Protein AF-A0A519JRU3-F1 (afdb_monomer)

Nearest PDB structures (foldseek):
  8z6g-assembly1_B  TM=6.602E-01  e=1.995E-04  Pseudomonas aeruginosa
  6kop-assembly1_F  TM=7.128E-01  e=2.847E-04  Mycobacterium tuberculosis H37Rv
  6in7-assembly1_B  TM=6.215E-01  e=3.021E-04  Pseudomonas aeruginosa PAO1
  5wur-assembly1_A  TM=7.302E-01  e=1.498E-03  Bacillus subtilis subsp. subtilis str. 168
  6kon-assembly1_F  TM=6.251E-01  e=4.855E-04  Mycobacterium tuberculosis H37Rv

Structure (mmCIF, N/CA/C/O backbone):
data_AF-A0A519JRU3-F1
#
_entry.id   AF-A0A519JRU3-F1
#
loop_
_atom_site.group_PDB
_atom_site.id
_atom_site.type_symbol
_atom_site.label_atom_id
_atom_site.label_alt_id
_atom_site.label_comp_id
_atom_site.label_asym_id
_atom_site.label_entity_id
_atom_site.label_seq_id
_atom_site.pdbx_PDB_ins_code
_atom_site.Cartn_x
_atom_site.Cartn_y
_atom_site.Cartn_z
_atom_site.occupancy
_atom_site.B_iso_or_equiv
_atom_site.auth_seq_id
_atom_site.auth_comp_id
_atom_site.auth_asym_id
_atom_site.auth_atom_id
_atom_site.pdbx_PDB_model_num
ATOM 1 N N . MET A 1 1 ? -16.846 3.548 21.449 1.00 42.69 1 MET A N 1
ATOM 2 C CA . MET A 1 1 ? -15.512 3.650 20.823 1.00 42.69 1 MET A CA 1
ATOM 3 C C . MET A 1 1 ? -15.563 2.786 19.578 1.00 42.69 1 MET A C 1
ATOM 5 O O . MET A 1 1 ? -15.784 1.592 19.716 1.00 42.69 1 MET A O 1
ATOM 9 N N . GLN A 1 2 ? -15.538 3.388 18.389 1.00 55.56 2 GLN A N 1
ATOM 10 C CA . GLN A 1 2 ? -15.651 2.646 17.133 1.00 55.56 2 GLN A CA 1
ATOM 11 C C . GLN A 1 2 ? -14.363 1.836 16.958 1.00 55.56 2 GLN A C 1
ATOM 13 O O . GLN A 1 2 ? -13.282 2.409 16.826 1.00 55.56 2 GLN A O 1
ATOM 18 N N . VAL A 1 3 ? -14.465 0.515 17.086 1.00 67.44 3 VAL A N 1
ATOM 19 C CA . VAL A 1 3 ? -13.326 -0.384 16.907 1.00 67.44 3 VAL A CA 1
ATOM 20 C C . VAL A 1 3 ? -13.052 -0.425 15.409 1.00 67.44 3 VAL A C 1
ATOM 22 O O . VAL A 1 3 ? -13.884 -0.907 14.649 1.00 67.44 3 VAL A O 1
ATOM 25 N N . LEU A 1 4 ? -11.931 0.150 14.975 1.00 77.62 4 LEU A N 1
ATOM 26 C CA . LEU A 1 4 ? -11.480 0.020 13.592 1.00 77.62 4 LEU A CA 1
ATOM 27 C C . LEU A 1 4 ? -11.175 -1.456 13.331 1.00 77.62 4 LEU A C 1
ATOM 29 O O . LEU A 1 4 ? -10.277 -2.016 13.962 1.00 77.62 4 LEU A O 1
ATOM 33 N N . ASN A 1 5 ? -11.932 -2.077 12.430 1.00 92.00 5 ASN A N 1
ATOM 34 C CA . ASN A 1 5 ? -11.688 -3.444 12.003 1.00 92.00 5 ASN A CA 1
ATOM 35 C C . ASN A 1 5 ? -10.652 -3.445 10.874 1.00 92.00 5 ASN A C 1
ATOM 37 O O . ASN A 1 5 ? -10.735 -2.661 9.928 1.00 92.00 5 ASN A O 1
ATOM 41 N N . PHE A 1 6 ? -9.667 -4.332 10.978 1.00 94.88 6 PHE A N 1
ATOM 42 C CA . PHE A 1 6 ? -8.675 -4.525 9.930 1.00 94.88 6 PHE A CA 1
ATOM 43 C C . PHE A 1 6 ? -9.311 -4.980 8.611 1.00 94.88 6 PHE A C 1
ATOM 45 O O . PHE A 1 6 ? -8.861 -4.551 7.555 1.00 94.88 6 PHE A O 1
ATOM 52 N N . GLU A 1 7 ? -10.351 -5.812 8.663 1.00 96.69 7 GLU A N 1
ATOM 53 C CA . GLU A 1 7 ? -10.998 -6.345 7.461 1.00 96.69 7 GLU A CA 1
ATOM 54 C C . GLU A 1 7 ? -11.657 -5.242 6.623 1.00 96.69 7 GLU A C 1
ATOM 56 O O . GLU A 1 7 ? -11.441 -5.175 5.414 1.00 96.69 7 GLU A O 1
ATOM 61 N N . ASP A 1 8 ? -12.352 -4.304 7.272 1.00 95.81 8 ASP A N 1
ATOM 62 C CA . ASP A 1 8 ? -12.938 -3.134 6.605 1.00 95.81 8 ASP A CA 1
ATOM 63 C C . ASP A 1 8 ? -11.844 -2.266 5.971 1.00 95.81 8 ASP A C 1
ATOM 65 O O . ASP A 1 8 ? -11.923 -1.885 4.805 1.00 95.81 8 ASP A O 1
ATOM 69 N N . ILE A 1 9 ? -10.757 -2.025 6.713 1.00 96.25 9 ILE A N 1
ATOM 70 C CA . ILE A 1 9 ? -9.595 -1.287 6.210 1.00 96.25 9 ILE A CA 1
ATOM 71 C C . ILE A 1 9 ? -8.989 -1.981 4.984 1.00 96.25 9 ILE A C 1
ATOM 73 O O . ILE A 1 9 ? -8.644 -1.325 4.001 1.00 96.25 9 ILE A O 1
ATOM 77 N N . TYR A 1 10 ? -8.823 -3.298 5.033 1.00 97.75 10 TYR A N 1
ATOM 78 C CA . TYR A 1 10 ? -8.263 -4.051 3.923 1.00 97.75 10 TYR A CA 1
ATOM 79 C C . TYR A 1 10 ? -9.153 -3.918 2.685 1.00 97.75 10 TYR A C 1
ATOM 81 O O . TYR A 1 10 ? -8.675 -3.500 1.630 1.00 97.75 10 TYR A O 1
ATOM 89 N N . ASN A 1 11 ? -10.452 -4.171 2.826 1.00 97.44 11 ASN A N 1
ATOM 90 C CA . ASN A 1 11 ? -11.406 -4.110 1.720 1.00 97.44 11 ASN A CA 1
ATOM 91 C C . ASN A 1 11 ? -11.494 -2.708 1.091 1.00 97.44 11 ASN A C 1
ATOM 93 O O . ASN A 1 11 ? -11.496 -2.579 -0.138 1.00 97.44 11 ASN A O 1
ATOM 97 N N . ASP A 1 12 ? -11.481 -1.655 1.911 1.00 97.38 12 ASP A N 1
ATOM 98 C CA . ASP A 1 12 ? -11.599 -0.268 1.450 1.00 97.38 12 ASP A CA 1
ATOM 99 C C . ASP A 1 12 ? -10.332 0.258 0.763 1.00 97.38 12 ASP A C 1
ATOM 101 O O . ASP A 1 12 ? -10.397 1.091 -0.155 1.00 97.38 12 ASP A O 1
ATOM 105 N N . TYR A 1 13 ? -9.158 -0.188 1.217 1.00 98.12 13 TYR A N 1
ATOM 106 C CA . TYR A 1 13 ? -7.886 0.399 0.803 1.00 98.12 13 TYR A CA 1
ATOM 107 C C . TYR A 1 13 ? -7.048 -0.495 -0.110 1.00 98.12 13 TYR A C 1
ATOM 109 O O . TYR A 1 13 ? -6.203 0.054 -0.819 1.00 98.12 13 TYR A O 1
ATOM 117 N N . TRP A 1 14 ? -7.281 -1.811 -0.180 1.00 98.31 14 TRP A N 1
ATOM 118 C CA . TRP A 1 14 ? -6.417 -2.741 -0.923 1.00 98.31 14 TRP A CA 1
ATOM 119 C C . TRP A 1 14 ? -6.177 -2.303 -2.368 1.00 98.31 14 TRP A C 1
ATOM 121 O O . TRP A 1 14 ? -5.035 -2.071 -2.760 1.00 98.31 14 TRP A O 1
ATOM 131 N N . LYS A 1 15 ? -7.248 -2.046 -3.135 1.00 98.12 15 LYS A N 1
ATOM 132 C CA . LYS A 1 15 ? -7.135 -1.622 -4.546 1.00 98.12 15 LYS A CA 1
ATOM 133 C C . LYS A 1 15 ? -6.333 -0.329 -4.706 1.00 98.12 15 LYS A C 1
ATOM 135 O O . LYS A 1 15 ? -5.632 -0.148 -5.697 1.00 98.12 15 LYS A O 1
ATOM 140 N N . ARG A 1 16 ? -6.463 0.601 -3.758 1.00 98.50 16 ARG A N 1
ATOM 141 C CA . ARG A 1 16 ? -5.798 1.911 -3.805 1.00 98.50 16 ARG A CA 1
ATOM 142 C C . ARG A 1 16 ? -4.318 1.801 -3.451 1.00 98.50 16 ARG A C 1
ATOM 144 O O . ARG A 1 16 ? -3.495 2.420 -4.115 1.00 98.50 16 ARG A O 1
ATOM 151 N N . ILE A 1 17 ? -3.991 0.995 -2.445 1.00 98.62 17 ILE A N 1
ATOM 152 C CA . ILE A 1 17 ? -2.610 0.746 -2.027 1.00 98.62 17 ILE A CA 1
ATOM 153 C C . ILE A 1 17 ? -1.867 -0.081 -3.067 1.00 98.62 17 ILE A C 1
ATOM 155 O O . ILE A 1 17 ? -0.755 0.285 -3.423 1.00 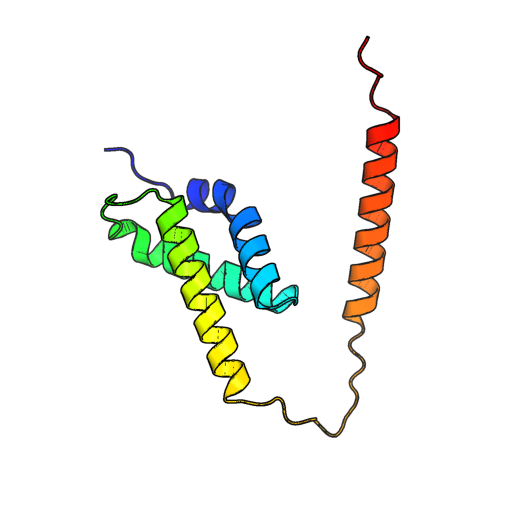98.62 17 ILE A O 1
ATOM 159 N N . PHE A 1 18 ? -2.502 -1.096 -3.648 1.00 98.62 18 PHE A N 1
ATOM 160 C CA . PHE A 1 18 ? -1.929 -1.834 -4.768 1.00 98.62 18 PHE A CA 1
ATOM 161 C C . PHE A 1 18 ? -1.580 -0.906 -5.944 1.00 98.62 18 PHE A C 1
ATOM 163 O O . PHE A 1 18 ? -0.450 -0.914 -6.425 1.00 98.62 18 PHE A O 1
ATOM 170 N N . ARG A 1 19 ? -2.502 -0.018 -6.352 1.00 98.31 19 ARG A N 1
ATOM 171 C CA . ARG A 1 19 ? -2.237 0.987 -7.403 1.00 98.31 19 ARG A CA 1
ATOM 172 C C . ARG A 1 19 ? -1.105 1.948 -7.038 1.00 98.31 19 ARG A C 1
ATOM 174 O O . ARG A 1 19 ? -0.332 2.331 -7.911 1.00 98.31 19 ARG A O 1
ATOM 181 N N . LEU A 1 20 ? -1.008 2.347 -5.769 1.00 98.00 20 LEU A N 1
ATOM 182 C CA . LEU A 1 20 ? 0.099 3.170 -5.289 1.00 98.00 20 LEU A CA 1
ATOM 183 C C . LEU A 1 20 ? 1.427 2.421 -5.448 1.00 98.00 20 LEU A C 1
ATOM 185 O O . LEU A 1 20 ? 2.352 2.974 -6.031 1.00 98.00 20 LEU A O 1
ATOM 189 N N . CYS A 1 21 ? 1.506 1.173 -4.979 1.00 98.31 21 CYS A N 1
ATOM 190 C CA . CYS A 1 21 ? 2.689 0.323 -5.115 1.00 98.31 21 CYS A CA 1
ATOM 191 C C . CYS A 1 21 ? 3.073 0.129 -6.588 1.00 98.31 21 CYS A C 1
ATOM 193 O O . CYS A 1 21 ? 4.229 0.359 -6.933 1.00 98.31 21 CYS A O 1
ATOM 195 N N . MET A 1 22 ? 2.106 -0.160 -7.467 1.00 98.00 22 MET A N 1
ATOM 196 C CA . MET A 1 22 ? 2.314 -0.219 -8.922 1.00 98.00 22 MET A CA 1
ATOM 197 C C . MET A 1 22 ? 2.963 1.055 -9.470 1.00 98.00 22 MET A C 1
ATOM 199 O O . MET A 1 22 ? 3.889 0.974 -10.269 1.00 98.00 22 MET A O 1
ATOM 203 N N . GLY A 1 23 ? 2.542 2.233 -9.002 1.00 95.88 23 GLY A N 1
ATOM 204 C CA . GLY A 1 23 ? 3.151 3.507 -9.394 1.00 95.88 23 GLY A CA 1
ATOM 205 C C . GLY A 1 23 ? 4.609 3.685 -8.947 1.00 95.88 23 GLY A C 1
ATOM 206 O O . GLY A 1 23 ? 5.317 4.505 -9.528 1.00 95.88 23 GLY A O 1
ATOM 207 N N . TYR A 1 24 ? 5.070 2.940 -7.938 1.00 94.75 24 TYR A N 1
ATOM 208 C CA . TYR A 1 24 ? 6.457 2.979 -7.463 1.00 94.75 24 TYR A CA 1
ATOM 209 C C . TYR A 1 24 ? 7.367 1.960 -8.151 1.00 94.75 24 TYR A C 1
ATOM 211 O O . TYR A 1 24 ? 8.517 2.300 -8.425 1.00 94.75 24 TYR A O 1
ATOM 219 N N . VAL A 1 25 ? 6.889 0.732 -8.387 1.00 91.56 25 VAL A N 1
ATOM 220 C CA . VAL A 1 25 ? 7.739 -0.370 -8.884 1.00 91.56 25 VAL A CA 1
ATOM 221 C C . VAL A 1 25 ? 7.480 -0.768 -10.333 1.00 91.56 25 VAL A C 1
ATOM 223 O O . VAL A 1 25 ? 8.375 -1.318 -10.962 1.00 91.56 25 VAL A O 1
ATOM 226 N N . ASN A 1 26 ? 6.305 -0.447 -10.885 1.00 92.56 26 ASN A N 1
ATOM 227 C CA . ASN A 1 26 ? 5.895 -0.822 -12.242 1.00 92.56 26 ASN A CA 1
ATOM 228 C C . ASN A 1 26 ? 6.095 -2.322 -12.557 1.00 92.56 26 ASN A C 1
ATOM 230 O O . ASN A 1 26 ? 6.507 -2.689 -13.655 1.00 92.56 26 ASN A O 1
ATOM 234 N N . ASP A 1 27 ? 5.816 -3.168 -11.569 1.00 93.25 27 ASP A N 1
ATOM 235 C CA . ASP A 1 27 ? 5.954 -4.622 -11.597 1.00 93.25 27 ASP A CA 1
ATOM 236 C C . ASP A 1 27 ? 4.826 -5.203 -10.733 1.00 93.25 27 ASP A C 1
ATOM 238 O O . ASP A 1 27 ? 4.636 -4.765 -9.595 1.00 93.25 27 ASP A O 1
ATOM 242 N N . ASP A 1 28 ? 4.023 -6.104 -11.303 1.00 94.88 28 ASP A N 1
ATOM 243 C CA . ASP A 1 28 ? 2.780 -6.587 -10.685 1.00 94.88 28 ASP A CA 1
ATOM 244 C C . ASP A 1 28 ? 3.043 -7.435 -9.434 1.00 94.88 28 ASP A C 1
ATOM 246 O O . ASP A 1 28 ? 2.419 -7.212 -8.391 1.00 94.88 28 ASP A O 1
ATOM 250 N N . ASP A 1 29 ? 4.014 -8.346 -9.505 1.00 95.31 29 ASP A N 1
ATOM 251 C CA . ASP A 1 29 ? 4.364 -9.236 -8.400 1.00 95.31 29 ASP A CA 1
ATOM 252 C C . ASP A 1 29 ? 5.015 -8.453 -7.255 1.00 95.31 29 ASP A C 1
ATOM 254 O O . ASP A 1 29 ? 4.578 -8.544 -6.104 1.00 95.31 29 ASP A O 1
ATOM 258 N N . ALA A 1 30 ? 5.969 -7.571 -7.562 1.00 94.75 30 ALA A N 1
ATOM 259 C CA . ALA A 1 30 ? 6.569 -6.693 -6.565 1.00 94.75 30 ALA A CA 1
ATOM 260 C C . ALA A 1 30 ? 5.527 -5.749 -5.943 1.00 94.75 30 ALA A C 1
ATOM 262 O O . ALA A 1 30 ? 5.564 -5.479 -4.740 1.00 94.75 30 ALA A O 1
ATOM 263 N N . ALA A 1 31 ? 4.567 -5.244 -6.722 1.00 97.50 31 ALA A N 1
ATOM 264 C CA . ALA A 1 31 ? 3.506 -4.400 -6.184 1.00 97.50 31 ALA A CA 1
ATOM 265 C C . ALA A 1 31 ? 2.563 -5.173 -5.252 1.00 97.50 31 ALA A C 1
ATOM 267 O O . ALA A 1 31 ? 2.163 -4.625 -4.218 1.00 97.50 31 ALA A O 1
ATOM 268 N N . LYS A 1 32 ? 2.225 -6.429 -5.576 1.00 98.12 32 LYS A N 1
ATOM 269 C CA . LYS A 1 32 ? 1.458 -7.322 -4.690 1.00 98.12 32 LYS A CA 1
ATOM 270 C C . LYS A 1 32 ? 2.201 -7.552 -3.375 1.00 98.12 32 LYS A C 1
ATOM 272 O O . LYS A 1 32 ? 1.597 -7.361 -2.317 1.00 98.12 32 LYS A O 1
ATOM 277 N N . ASP A 1 33 ? 3.497 -7.846 -3.434 1.00 98.19 33 ASP A N 1
ATOM 278 C CA . ASP A 1 33 ? 4.341 -8.068 -2.254 1.00 98.19 33 ASP A CA 1
ATOM 279 C C . ASP A 1 33 ? 4.418 -6.826 -1.355 1.00 98.19 33 ASP A C 1
ATOM 281 O O . ASP A 1 33 ? 4.185 -6.903 -0.145 1.00 98.19 33 ASP A O 1
ATOM 285 N N . LEU A 1 34 ? 4.667 -5.646 -1.930 1.00 98.50 34 LEU A N 1
ATOM 286 C CA . LEU A 1 34 ? 4.726 -4.391 -1.169 1.00 98.50 34 LEU A CA 1
ATOM 287 C C . LEU A 1 34 ? 3.362 -4.001 -0.585 1.00 98.50 34 LEU A C 1
ATOM 289 O O . LEU A 1 34 ? 3.278 -3.482 0.536 1.00 98.50 34 LEU A O 1
ATOM 293 N N . CYS A 1 35 ? 2.281 -4.257 -1.322 1.00 98.56 35 CYS A N 1
ATOM 294 C CA . CYS A 1 35 ? 0.922 -4.063 -0.833 1.00 98.56 35 CYS A CA 1
ATOM 295 C C . CYS A 1 35 ? 0.643 -4.996 0.354 1.00 98.56 35 CYS A C 1
ATOM 297 O O . CYS A 1 35 ? 0.120 -4.557 1.380 1.00 98.56 35 CYS A O 1
ATOM 299 N N . GLN A 1 36 ? 1.042 -6.264 0.262 1.00 98.38 36 GLN A N 1
ATOM 300 C CA . GLN A 1 36 ? 0.922 -7.222 1.356 1.00 98.38 36 GLN A CA 1
ATOM 301 C C . GLN A 1 36 ? 1.736 -6.788 2.580 1.00 98.38 36 GLN A C 1
ATOM 303 O O . GLN A 1 36 ? 1.184 -6.740 3.682 1.00 98.38 36 GLN A O 1
ATOM 308 N N . GLU A 1 37 ? 3.004 -6.403 2.406 1.00 98.62 37 GLU A N 1
ATOM 309 C CA . GLU A 1 37 ? 3.846 -5.903 3.501 1.00 98.62 37 GLU A CA 1
ATOM 310 C C . GLU A 1 37 ? 3.201 -4.686 4.184 1.00 98.62 37 GLU A C 1
ATOM 312 O O . GLU A 1 37 ? 3.181 -4.586 5.415 1.00 98.62 37 GLU A O 1
ATO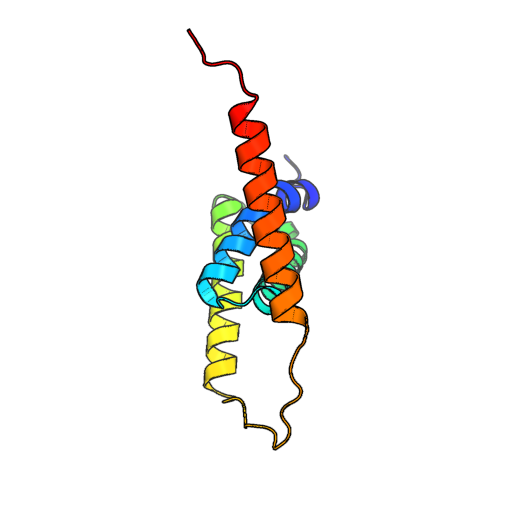M 317 N N . THR A 1 38 ? 2.589 -3.796 3.397 1.00 98.69 38 THR A N 1
ATOM 318 C CA . THR A 1 38 ? 1.840 -2.646 3.916 1.00 98.69 38 THR A CA 1
ATOM 319 C C . THR A 1 38 ? 0.709 -3.085 4.836 1.00 98.69 38 THR A C 1
ATOM 321 O O . THR A 1 38 ? 0.612 -2.584 5.956 1.00 98.69 38 THR A O 1
ATOM 324 N N . PHE A 1 39 ? -0.141 -4.021 4.412 1.00 98.56 39 PHE A N 1
ATOM 325 C CA . PHE A 1 39 ? -1.271 -4.454 5.236 1.00 98.56 39 PHE A CA 1
ATOM 326 C C . PHE A 1 39 ? -0.847 -5.272 6.460 1.00 98.56 39 PHE A C 1
ATOM 328 O O . PHE A 1 39 ? -1.473 -5.142 7.512 1.00 98.56 39 PHE A O 1
ATOM 335 N N . VAL A 1 40 ? 0.258 -6.020 6.388 1.00 98.62 40 VAL A N 1
ATOM 336 C CA . VAL A 1 40 ? 0.870 -6.644 7.574 1.00 98.62 40 VAL A CA 1
ATOM 337 C C . VAL A 1 40 ? 1.307 -5.574 8.580 1.00 98.62 40 VAL A C 1
ATOM 339 O O . VAL A 1 40 ? 0.992 -5.675 9.768 1.00 98.62 40 VAL A O 1
ATOM 342 N N . ALA A 1 41 ? 1.977 -4.514 8.120 1.00 98.12 41 ALA A N 1
ATOM 343 C CA . ALA A 1 41 ? 2.387 -3.406 8.980 1.00 98.12 41 ALA A CA 1
ATOM 344 C C . ALA A 1 41 ? 1.181 -2.652 9.566 1.00 98.12 41 ALA A C 1
ATOM 346 O O . ALA A 1 41 ? 1.185 -2.316 10.752 1.00 98.12 41 ALA A O 1
ATOM 347 N N . VAL A 1 42 ? 0.132 -2.433 8.768 1.00 97.81 42 VAL A N 1
ATOM 348 C CA . VAL A 1 42 ? -1.137 -1.850 9.226 1.00 97.81 42 VAL A CA 1
ATOM 349 C C . VAL A 1 42 ? -1.743 -2.708 10.330 1.00 97.81 42 VAL A C 1
ATOM 351 O O . VAL A 1 42 ? -2.025 -2.173 11.395 1.00 97.81 42 VAL A O 1
ATOM 354 N N . PHE A 1 43 ? -1.878 -4.023 10.138 1.00 97.31 43 PHE A N 1
ATOM 355 C CA . PHE A 1 43 ? -2.428 -4.933 11.149 1.00 97.31 43 PHE A CA 1
ATOM 356 C C . PHE A 1 43 ? -1.661 -4.853 12.476 1.00 97.31 43 PHE A C 1
ATOM 358 O O . PHE A 1 43 ? -2.257 -4.692 13.541 1.00 97.31 43 PHE A O 1
ATOM 365 N N . GLN A 1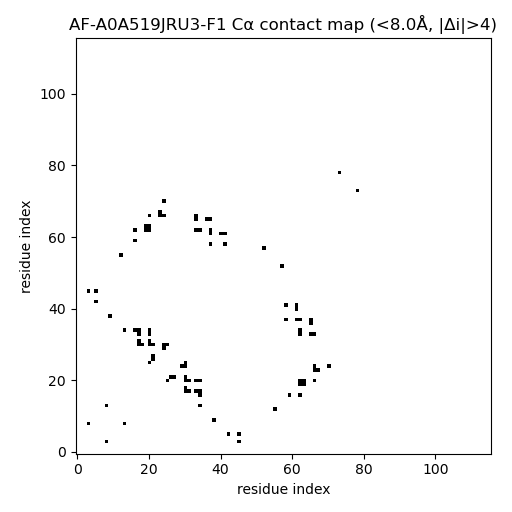 44 ? -0.327 -4.888 12.416 1.00 97.19 44 GLN A N 1
ATOM 366 C CA . GLN A 1 44 ? 0.533 -4.825 13.603 1.00 97.19 44 GLN A CA 1
ATOM 367 C C . GLN A 1 44 ? 0.459 -3.479 14.336 1.00 97.19 44 GLN A C 1
ATOM 369 O O . GLN A 1 44 ? 0.625 -3.420 15.558 1.00 97.19 44 GLN A O 1
ATOM 374 N N . GLN A 1 45 ? 0.256 -2.383 13.603 1.00 95.81 45 GLN A N 1
ATOM 375 C CA . GLN A 1 45 ? 0.269 -1.030 14.158 1.00 95.81 45 GLN A CA 1
ATOM 376 C C . GLN A 1 45 ? -1.128 -0.477 14.460 1.00 95.81 45 GLN A C 1
ATOM 378 O O . GLN A 1 45 ? -1.230 0.508 15.192 1.00 95.81 45 GLN A O 1
ATOM 383 N N . LEU A 1 46 ? -2.194 -1.113 13.969 1.00 94.94 46 LEU A N 1
ATOM 384 C CA . LEU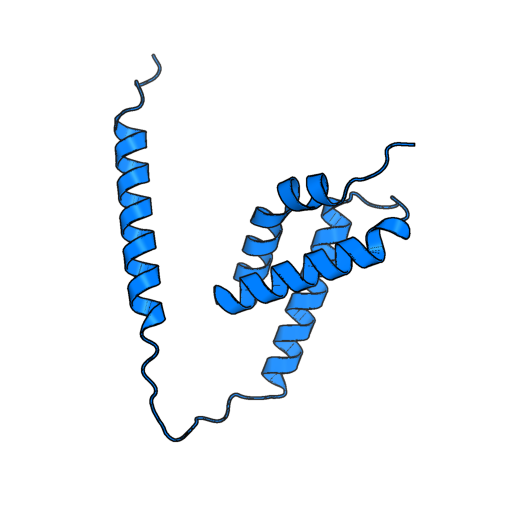 A 1 46 ? -3.580 -0.685 14.161 1.00 94.94 46 LEU A CA 1
ATOM 385 C C . LEU A 1 46 ? -3.952 -0.479 15.642 1.00 94.94 46 LEU A C 1
ATOM 387 O O . LEU A 1 46 ? -4.536 0.562 15.943 1.00 94.94 46 LEU A O 1
ATOM 391 N N . PRO A 1 47 ? -3.543 -1.339 16.603 1.00 93.56 47 PRO A N 1
ATOM 392 C CA . PRO A 1 47 ? -3.816 -1.102 18.026 1.00 93.56 47 PRO A CA 1
ATOM 393 C C . PRO A 1 47 ? -3.151 0.161 18.597 1.00 93.56 47 PRO A C 1
ATOM 395 O O . PRO A 1 47 ? -3.556 0.656 19.645 1.00 93.56 47 PRO A O 1
ATOM 398 N N . LYS A 1 48 ? -2.106 0.673 17.935 1.00 92.62 48 LYS A N 1
ATOM 399 C CA . LYS A 1 48 ? -1.348 1.872 18.333 1.00 92.62 48 LYS A CA 1
ATOM 400 C C . LYS A 1 48 ? -1.766 3.116 17.545 1.00 92.62 48 LYS A C 1
ATOM 402 O O . LYS A 1 48 ? -1.172 4.181 17.727 1.00 92.62 48 LYS A O 1
ATOM 407 N N . PHE A 1 49 ? -2.742 2.997 16.647 1.00 93.38 49 PHE A N 1
ATOM 408 C CA . PHE A 1 49 ? -3.178 4.103 15.813 1.00 93.38 49 PHE A CA 1
ATOM 409 C C . PHE A 1 49 ? -3.918 5.155 16.651 1.00 93.38 49 PHE A C 1
ATOM 411 O O . PHE A 1 49 ? -5.031 4.935 17.119 1.00 93.38 49 PHE A O 1
ATOM 418 N N . ARG A 1 50 ? -3.287 6.322 16.831 1.00 89.62 50 ARG A N 1
ATOM 419 C CA . ARG A 1 50 ? -3.763 7.397 17.723 1.00 89.62 50 ARG A CA 1
ATOM 420 C C . ARG A 1 50 ? -4.918 8.239 17.166 1.00 89.62 50 ARG A C 1
ATOM 422 O O . ARG A 1 50 ? -5.358 9.158 17.839 1.00 89.62 50 ARG A O 1
ATOM 429 N N . GLN A 1 51 ? -5.384 7.962 15.943 1.00 90.25 51 GLN A N 1
ATOM 430 C CA . GLN A 1 51 ? -6.462 8.707 15.268 1.00 90.25 51 GLN A CA 1
ATOM 431 C C . GLN A 1 51 ? -6.202 10.221 15.096 1.00 90.25 51 GLN A C 1
ATOM 433 O O . GLN A 1 51 ? -7.120 10.992 14.849 1.00 90.25 51 GLN A O 1
ATOM 438 N N . GLU A 1 52 ? -4.940 10.654 15.159 1.00 91.62 52 GLU A N 1
ATOM 439 C CA . GLU A 1 52 ? -4.527 12.049 14.911 1.00 91.62 52 GLU A CA 1
ATOM 440 C C . GLU A 1 52 ? -4.584 12.437 13.420 1.00 91.62 52 GLU A C 1
ATOM 442 O O . GLU A 1 52 ? -4.469 13.606 13.064 1.00 91.62 52 GLU A O 1
ATOM 447 N N . ALA A 1 53 ? -4.749 11.451 12.537 1.00 91.94 53 ALA A N 1
ATOM 448 C CA . ALA A 1 53 ? -4.924 11.618 11.101 1.00 91.94 53 ALA A CA 1
ATOM 449 C C . ALA A 1 53 ? -6.026 10.674 10.603 1.00 91.94 53 ALA A C 1
ATOM 451 O O . ALA A 1 53 ? -6.389 9.718 11.288 1.00 91.94 53 ALA A O 1
ATOM 452 N N . ALA A 1 54 ? -6.530 10.901 9.388 1.00 93.88 54 ALA A N 1
ATOM 453 C CA . ALA A 1 54 ? -7.419 9.942 8.740 1.00 93.88 54 ALA A CA 1
ATOM 454 C C . ALA A 1 54 ? -6.696 8.602 8.507 1.00 93.88 54 ALA A C 1
ATOM 456 O O . ALA A 1 54 ? -5.513 8.579 8.156 1.00 93.88 54 ALA A O 1
ATOM 457 N N . VAL A 1 55 ? -7.426 7.491 8.644 1.00 94.56 55 VAL A N 1
ATOM 458 C CA . VAL A 1 55 ? -6.912 6.124 8.428 1.00 94.56 55 VAL A CA 1
ATOM 459 C C . VAL A 1 55 ? -6.240 5.999 7.059 1.00 94.56 55 VAL A C 1
ATOM 461 O O . VAL A 1 55 ? -5.119 5.510 6.970 1.00 94.56 55 VAL A O 1
ATOM 464 N N . GLY A 1 56 ? -6.864 6.547 6.010 1.00 95.19 56 GLY A N 1
ATOM 465 C CA . GLY A 1 56 ? -6.270 6.600 4.675 1.00 95.19 56 GLY A CA 1
ATOM 466 C C . GLY A 1 56 ? -4.903 7.284 4.660 1.00 95.19 56 GLY A C 1
ATOM 467 O O . GLY A 1 56 ? -3.931 6.688 4.213 1.00 95.19 56 GLY A O 1
ATOM 468 N N . THR A 1 57 ? -4.781 8.492 5.214 1.00 96.38 57 THR A N 1
ATOM 469 C CA . THR A 1 57 ? -3.497 9.216 5.280 1.00 96.38 57 THR A CA 1
ATOM 470 C C . THR A 1 57 ? -2.405 8.388 5.958 1.00 96.38 57 THR A C 1
ATOM 472 O O . THR A 1 57 ? -1.256 8.376 5.514 1.00 96.38 57 THR A O 1
ATOM 475 N N . TRP A 1 58 ? -2.765 7.676 7.023 1.00 97.31 58 TRP A N 1
ATOM 476 C CA . TRP A 1 58 ? -1.845 6.822 7.761 1.00 97.31 58 TRP A CA 1
ATOM 477 C C . TRP A 1 58 ? -1.400 5.591 6.954 1.00 97.31 58 TRP A C 1
ATOM 479 O O . TRP A 1 58 ? -0.199 5.340 6.855 1.00 97.31 58 TRP A O 1
ATOM 489 N N . ILE A 1 59 ? -2.325 4.883 6.300 1.00 97.81 59 ILE A N 1
ATOM 490 C CA . ILE A 1 59 ? -2.006 3.709 5.467 1.00 97.81 59 ILE A CA 1
ATOM 491 C C . ILE A 1 59 ? -1.145 4.107 4.265 1.00 97.81 59 ILE A C 1
ATOM 493 O O . ILE A 1 59 ? -0.135 3.463 3.993 1.00 97.81 59 ILE A O 1
ATOM 497 N N . TYR A 1 60 ? -1.490 5.201 3.579 1.00 98.25 60 TYR A N 1
ATOM 498 C CA . TYR A 1 60 ? -0.695 5.706 2.456 1.00 98.25 60 TYR A CA 1
ATOM 499 C C . TYR A 1 60 ? 0.730 6.056 2.891 1.00 98.25 60 TYR A C 1
ATOM 501 O O . TYR A 1 60 ? 1.681 5.751 2.178 1.00 98.25 60 TYR A O 1
ATOM 509 N N . ARG A 1 61 ? 0.908 6.637 4.088 1.00 97.62 61 ARG A N 1
ATOM 510 C CA . ARG A 1 61 ? 2.245 6.914 4.629 1.00 97.62 61 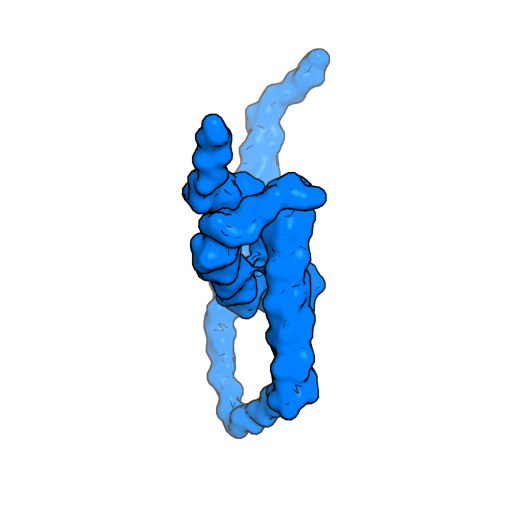ARG A CA 1
ATOM 511 C C . ARG A 1 61 ? 3.054 5.631 4.831 1.00 97.62 61 ARG A C 1
ATOM 513 O O . ARG A 1 61 ? 4.236 5.620 4.490 1.00 97.62 61 ARG A O 1
ATOM 520 N N . ILE A 1 62 ? 2.446 4.583 5.388 1.00 98.19 62 ILE A N 1
ATOM 521 C CA . ILE A 1 62 ? 3.100 3.277 5.567 1.00 98.19 62 ILE A CA 1
ATOM 522 C C . ILE A 1 62 ? 3.511 2.713 4.202 1.00 98.19 62 ILE A C 1
ATOM 524 O O . ILE A 1 62 ? 4.686 2.399 4.009 1.00 98.19 62 ILE A O 1
ATOM 528 N N . ALA A 1 63 ? 2.578 2.674 3.248 1.00 98.56 63 ALA A N 1
ATOM 529 C CA . ALA A 1 63 ? 2.801 2.146 1.905 1.00 98.56 63 ALA A CA 1
ATOM 530 C C . ALA A 1 63 ? 3.939 2.870 1.172 1.00 98.56 63 ALA A C 1
ATOM 532 O O . ALA A 1 63 ? 4.874 2.242 0.677 1.00 98.56 63 ALA A O 1
ATOM 533 N N . THR A 1 64 ? 3.909 4.206 1.163 1.00 98.38 64 THR A N 1
ATOM 534 C CA . THR A 1 64 ? 4.958 5.033 0.556 1.00 98.38 64 THR A CA 1
ATOM 535 C C . THR A 1 64 ? 6.322 4.764 1.186 1.00 98.38 64 THR A C 1
ATOM 537 O O . THR A 1 64 ? 7.308 4.625 0.466 1.00 98.38 64 THR A O 1
ATOM 540 N N . ASN A 1 65 ? 6.403 4.653 2.514 1.00 98.31 65 ASN A N 1
ATOM 541 C CA . ASN A 1 65 ? 7.671 4.373 3.188 1.00 98.31 65 ASN A CA 1
ATOM 542 C C . ASN A 1 65 ? 8.229 2.991 2.810 1.00 98.31 65 ASN A C 1
ATOM 544 O O . ASN A 1 65 ? 9.434 2.869 2.593 1.00 98.31 65 ASN A O 1
ATOM 548 N N . ILE A 1 66 ? 7.370 1.974 2.707 1.00 98.44 66 ILE A N 1
ATOM 549 C CA . ILE A 1 66 ? 7.748 0.620 2.276 1.00 98.44 66 ILE A CA 1
ATOM 550 C C . ILE A 1 66 ? 8.259 0.639 0.829 1.00 98.44 66 ILE A C 1
ATOM 552 O O . ILE A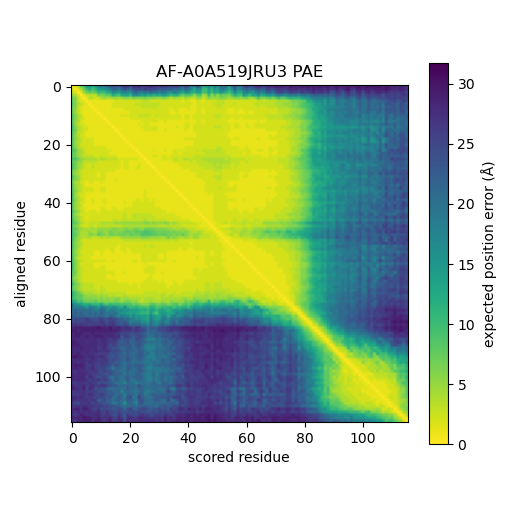 1 66 ? 9.366 0.168 0.571 1.00 98.44 66 ILE A O 1
ATOM 556 N N . CYS A 1 67 ? 7.531 1.278 -0.090 1.00 97.75 67 CYS A N 1
ATOM 557 C CA . CYS A 1 67 ? 7.942 1.387 -1.494 1.00 97.75 67 CYS A CA 1
ATOM 558 C C . CYS A 1 67 ? 9.287 2.115 -1.642 1.00 97.75 67 CYS A C 1
ATOM 560 O O . CYS A 1 67 ? 10.193 1.650 -2.331 1.00 97.75 67 CYS A O 1
ATOM 562 N N . LEU A 1 68 ? 9.465 3.242 -0.945 1.00 96.69 68 LEU A N 1
ATOM 563 C CA . LEU A 1 68 ? 10.726 3.986 -0.962 1.00 96.69 68 LEU A CA 1
ATOM 564 C C . LEU A 1 68 ? 11.882 3.185 -0.351 1.00 96.69 68 LEU A C 1
ATOM 566 O O . LEU A 1 68 ? 13.021 3.306 -0.810 1.00 96.69 68 LEU A O 1
ATOM 570 N N . ARG A 1 69 ? 11.620 2.369 0.678 1.00 96.75 69 ARG A N 1
ATOM 571 C CA . ARG A 1 69 ? 12.621 1.454 1.242 1.00 96.75 69 ARG A CA 1
ATOM 572 C C . ARG A 1 69 ? 13.051 0.430 0.195 1.00 96.75 69 ARG A C 1
ATOM 574 O O . ARG A 1 69 ? 14.253 0.264 0.008 1.00 96.75 69 ARG A O 1
ATOM 581 N N . GLN A 1 70 ? 12.099 -0.186 -0.503 1.00 95.00 70 GLN A N 1
ATOM 582 C CA . GLN A 1 70 ? 12.371 -1.174 -1.547 1.00 95.00 70 GLN A CA 1
ATOM 583 C C . GLN A 1 70 ? 13.217 -0.587 -2.684 1.00 95.00 70 GLN A C 1
ATOM 585 O O . GLN A 1 70 ? 14.288 -1.109 -2.984 1.00 95.00 70 GLN A O 1
ATOM 590 N N . ILE A 1 71 ? 12.833 0.579 -3.211 1.00 92.50 71 ILE A N 1
ATOM 591 C CA . ILE A 1 71 ? 13.593 1.283 -4.259 1.00 92.50 71 ILE A CA 1
ATOM 592 C C . ILE A 1 71 ? 15.035 1.571 -3.812 1.00 92.50 71 ILE A C 1
ATOM 594 O O . ILE A 1 71 ? 15.979 1.480 -4.596 1.00 92.50 71 ILE A O 1
ATOM 598 N N . ASN A 1 72 ? 15.235 1.941 -2.545 1.00 91.50 72 ASN A N 1
ATOM 599 C CA . ASN A 1 72 ? 16.576 2.186 -2.015 1.00 91.50 72 ASN A CA 1
ATOM 600 C C . ASN A 1 72 ? 17.409 0.904 -1.872 1.00 91.50 72 ASN A C 1
ATOM 602 O O . ASN A 1 72 ? 18.629 0.973 -2.021 1.00 91.50 72 ASN A O 1
ATOM 606 N N . ILE A 1 73 ? 16.783 -0.238 -1.575 1.00 89.56 73 ILE A N 1
ATOM 607 C CA . ILE A 1 73 ? 17.455 -1.543 -1.510 1.00 89.56 73 ILE A CA 1
ATOM 608 C C . ILE A 1 73 ? 17.893 -1.969 -2.913 1.00 89.56 73 ILE A C 1
ATOM 610 O O . ILE A 1 73 ? 19.068 -2.274 -3.112 1.00 89.56 73 ILE A O 1
ATOM 614 N N . GLU A 1 74 ? 16.999 -1.890 -3.898 1.00 86.88 74 GLU A N 1
ATOM 615 C CA . GLU A 1 74 ? 17.289 -2.252 -5.293 1.00 86.88 74 GLU A CA 1
ATOM 616 C C . GLU A 1 74 ? 18.427 -1.419 -5.888 1.00 86.88 74 GLU A C 1
ATOM 618 O O . GLU A 1 74 ? 19.321 -1.953 -6.539 1.00 86.88 74 GLU A O 1
ATOM 623 N N . LYS A 1 75 ? 18.476 -0.117 -5.583 1.00 84.81 75 LYS A N 1
ATOM 624 C CA . LYS A 1 75 ? 19.592 0.753 -5.992 1.00 84.81 75 LYS A CA 1
ATOM 625 C C . LYS A 1 75 ? 20.944 0.327 -5.417 1.00 84.81 75 LYS A C 1
ATOM 627 O O . LYS A 1 75 ? 21.974 0.601 -6.026 1.00 84.81 75 LYS A O 1
ATOM 632 N N . ARG A 1 76 ? 20.962 -0.283 -4.228 1.00 85.50 76 ARG A N 1
ATOM 633 C CA . ARG A 1 76 ? 22.191 -0.741 -3.554 1.00 85.50 76 ARG A CA 1
ATOM 634 C C . ARG A 1 76 ? 22.609 -2.144 -3.986 1.00 85.50 76 ARG A C 1
ATOM 636 O O . ARG A 1 76 ? 23.767 -2.502 -3.794 1.00 85.50 76 ARG A O 1
ATOM 643 N N . MET A 1 77 ? 21.685 -2.920 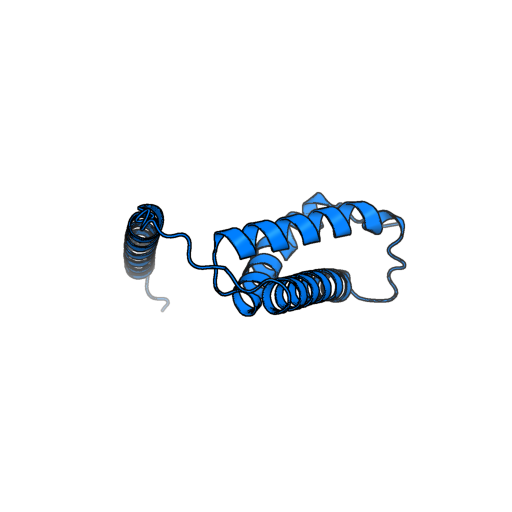-4.543 1.00 80.44 77 MET A N 1
ATOM 644 C CA . MET A 1 77 ? 21.896 -4.293 -4.997 1.00 80.44 77 MET A CA 1
ATOM 645 C C . MET A 1 77 ? 21.550 -4.381 -6.487 1.00 80.44 77 MET A C 1
ATOM 647 O O . MET A 1 77 ? 20.509 -4.940 -6.837 1.00 80.44 77 MET A O 1
ATOM 651 N N . PRO A 1 78 ? 22.383 -3.801 -7.376 1.00 70.06 78 PRO A N 1
ATOM 652 C CA . PRO A 1 78 ? 22.140 -3.886 -8.808 1.00 70.06 78 PRO A CA 1
ATOM 653 C C . PRO A 1 78 ? 22.040 -5.358 -9.210 1.00 70.06 78 PRO A C 1
ATOM 655 O O . PRO A 1 78 ? 22.890 -6.168 -8.834 1.00 70.06 78 PRO A O 1
ATOM 658 N N . LYS A 1 79 ? 20.979 -5.700 -9.949 1.00 69.62 79 LYS A N 1
ATOM 659 C CA . LYS A 1 79 ? 20.761 -7.058 -10.452 1.00 69.62 79 LYS A CA 1
ATOM 660 C C . LYS A 1 79 ? 21.980 -7.448 -11.294 1.00 69.62 79 LYS A C 1
ATOM 662 O O . LYS A 1 79 ? 22.209 -6.878 -12.355 1.00 69.62 79 LYS A O 1
ATOM 667 N N . SER A 1 80 ? 22.788 -8.382 -10.798 1.00 70.19 80 SER A N 1
ATOM 668 C CA . SER A 1 80 ? 23.833 -9.012 -11.599 1.00 70.19 80 SER A CA 1
ATOM 669 C C . SER A 1 80 ? 23.156 -9.857 -12.670 1.00 70.19 80 SER A C 1
ATOM 671 O O . SER A 1 80 ? 22.327 -10.704 -12.331 1.00 70.19 80 SER A O 1
ATOM 673 N N . GLU A 1 81 ? 23.495 -9.645 -13.939 1.00 60.59 81 GLU A N 1
ATOM 674 C CA . GLU A 1 81 ? 23.011 -10.510 -15.013 1.00 60.59 81 GLU A CA 1
ATOM 675 C C . GLU A 1 81 ? 23.513 -11.937 -14.760 1.00 60.59 81 GLU A C 1
ATOM 677 O O . GLU A 1 81 ? 24.717 -12.206 -14.744 1.00 60.59 81 GLU A O 1
ATOM 682 N N . LEU A 1 82 ? 22.583 -12.856 -14.501 1.00 61.81 82 LEU A N 1
ATOM 683 C CA . LEU A 1 82 ? 22.895 -14.277 -14.453 1.00 61.81 82 LEU A CA 1
ATOM 684 C C . LEU A 1 82 ? 23.197 -14.744 -15.889 1.00 61.81 82 LEU A C 1
ATOM 686 O O . LEU A 1 82 ? 22.445 -14.388 -16.795 1.00 61.81 82 LEU A O 1
ATOM 690 N N . PRO A 1 83 ? 24.227 -15.580 -16.126 1.00 62.50 83 PRO A N 1
ATOM 691 C CA . PRO A 1 83 ? 24.610 -16.045 -17.467 1.00 62.50 83 PRO A CA 1
ATOM 692 C C . PRO A 1 83 ? 23.570 -16.891 -18.226 1.00 62.50 83 PRO A C 1
ATOM 694 O O . PRO A 1 83 ? 23.910 -17.499 -19.238 1.00 62.50 83 PRO A O 1
ATOM 697 N N . PHE A 1 84 ? 22.326 -16.994 -17.754 1.00 57.81 84 PHE A N 1
ATOM 698 C CA . PHE A 1 84 ? 21.322 -17.877 -18.330 1.00 57.81 84 PHE A CA 1
ATOM 699 C C . PHE A 1 84 ? 19.985 -17.158 -18.511 1.00 57.81 84 PHE A C 1
ATOM 701 O O . PHE A 1 84 ? 19.343 -16.745 -17.547 1.00 57.81 84 PHE A O 1
ATOM 708 N N . GLN A 1 85 ? 19.564 -17.035 -19.771 1.00 57.94 85 GLN A N 1
ATOM 709 C CA . GLN A 1 85 ? 18.246 -16.538 -20.154 1.00 57.94 85 GLN A CA 1
ATOM 710 C C . GLN A 1 85 ? 17.193 -17.600 -19.820 1.00 57.94 85 GLN A C 1
ATOM 712 O O . GLN A 1 85 ? 16.825 -18.415 -20.665 1.00 57.94 85 GLN A O 1
ATOM 717 N N . ILE A 1 86 ? 16.696 -17.602 -18.584 1.00 61.34 86 ILE A N 1
ATOM 718 C CA . ILE A 1 86 ? 15.408 -18.235 -18.302 1.00 61.34 86 ILE A CA 1
ATOM 719 C C . ILE A 1 86 ? 14.355 -17.266 -18.832 1.00 61.34 86 ILE A C 1
ATOM 721 O O . ILE A 1 86 ? 14.157 -16.184 -18.289 1.00 61.34 86 ILE A O 1
ATOM 725 N N . LYS A 1 87 ? 13.749 -17.622 -19.964 1.00 55.81 87 LYS A N 1
ATOM 726 C CA . LYS A 1 87 ? 12.664 -16.854 -20.568 1.00 55.81 87 LYS A CA 1
ATOM 727 C C . LYS A 1 87 ? 11.433 -17.045 -19.689 1.00 55.81 87 LYS A C 1
ATOM 729 O O . LYS A 1 87 ? 10.811 -18.106 -19.742 1.00 55.81 87 LYS A O 1
ATOM 734 N N . ASP A 1 88 ? 11.141 -16.059 -18.849 1.00 53.06 88 ASP A N 1
ATOM 735 C CA . ASP A 1 88 ? 9.945 -16.100 -18.023 1.00 53.06 88 ASP A CA 1
ATOM 736 C C . ASP A 1 88 ? 8.715 -16.128 -18.941 1.00 53.06 88 ASP A C 1
ATOM 738 O O . ASP A 1 88 ? 8.579 -15.324 -19.866 1.00 53.06 88 ASP A O 1
ATOM 742 N N . SER A 1 89 ? 7.888 -17.156 -18.776 1.00 57.41 89 SER A N 1
ATOM 743 C CA . SER A 1 89 ? 6.717 -17.388 -19.630 1.00 57.41 89 SER A CA 1
ATOM 744 C C . SER A 1 89 ? 5.489 -16.622 -19.123 1.00 57.41 89 SER A C 1
ATOM 746 O O . SER A 1 89 ? 4.533 -16.460 -19.878 1.00 57.41 89 SER A O 1
ATOM 748 N N . SER A 1 90 ? 5.556 -16.089 -17.897 1.00 56.81 90 SER A N 1
ATOM 749 C CA . SER A 1 90 ? 4.476 -15.389 -17.190 1.00 56.81 90 SER A CA 1
ATOM 750 C C . SER A 1 90 ? 4.033 -14.075 -17.855 1.00 56.81 90 SER A C 1
ATOM 752 O O . SER A 1 90 ? 2.845 -13.754 -17.868 1.00 56.81 90 SER A O 1
ATOM 754 N N . GLU A 1 91 ? 4.955 -13.329 -18.479 1.00 52.94 91 GLU A N 1
ATOM 755 C CA . GLU A 1 91 ? 4.657 -12.017 -19.080 1.00 52.94 91 GLU A CA 1
ATOM 756 C C . GLU A 1 91 ? 3.651 -12.089 -20.242 1.00 52.94 91 GLU A C 1
ATOM 758 O O . GLU A 1 91 ? 2.929 -11.126 -20.512 1.00 52.94 91 GLU A O 1
ATOM 763 N N . LYS A 1 92 ? 3.595 -13.221 -20.954 1.00 53.91 92 LYS A N 1
ATOM 764 C CA . LYS A 1 92 ? 2.676 -13.398 -22.088 1.00 53.91 92 LYS A CA 1
ATOM 765 C C . LYS A 1 92 ? 1.260 -13.736 -21.645 1.00 53.91 92 LYS A C 1
ATOM 767 O O . LYS A 1 92 ? 0.316 -13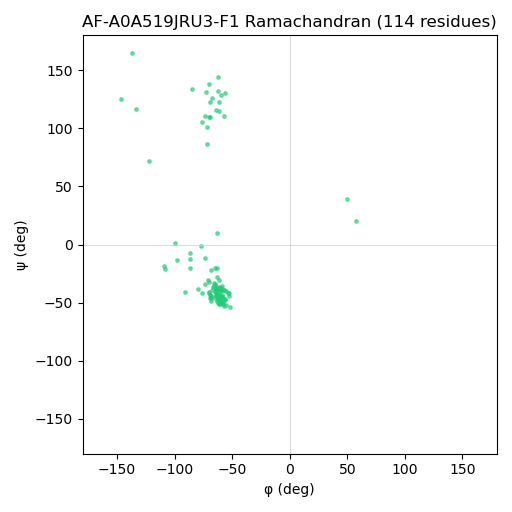.236 -22.256 1.00 53.91 92 LYS A O 1
ATOM 772 N N . ASP A 1 93 ? 1.133 -14.543 -20.599 1.00 52.72 93 ASP A N 1
ATOM 773 C CA . ASP A 1 93 ? -0.158 -15.001 -20.091 1.00 52.72 93 ASP A CA 1
ATOM 774 C C . ASP A 1 93 ? -0.921 -13.830 -19.449 1.00 52.72 93 ASP A C 1
ATOM 776 O O . ASP A 1 93 ? -2.078 -13.584 -19.790 1.00 52.72 93 ASP A O 1
ATOM 780 N N . ASN A 1 94 ? -0.231 -12.994 -18.663 1.00 58.78 94 ASN A N 1
ATOM 781 C CA . ASN A 1 94 ? -0.817 -11.802 -18.036 1.00 58.78 94 ASN A CA 1
ATOM 782 C C . ASN A 1 94 ? -1.365 -10.785 -19.050 1.00 58.78 94 ASN A C 1
ATOM 784 O O . ASN A 1 94 ? -2.403 -10.165 -18.817 1.00 58.78 94 ASN A O 1
ATOM 788 N N . LYS A 1 95 ? -0.681 -10.593 -20.183 1.00 68.31 95 LYS A N 1
ATOM 789 C CA . LYS A 1 95 ? -1.126 -9.642 -21.210 1.00 68.31 95 LYS A CA 1
ATOM 790 C C . LYS A 1 95 ? -2.383 -10.130 -21.930 1.00 68.31 95 LYS A C 1
ATOM 792 O O . LYS A 1 95 ? -3.305 -9.350 -22.141 1.00 68.31 95 LYS A O 1
ATOM 797 N N . LEU A 1 96 ? -2.435 -11.422 -22.249 1.00 66.31 96 LEU A N 1
ATOM 798 C CA . LEU A 1 96 ? -3.593 -12.032 -22.896 1.00 66.31 96 LEU A CA 1
ATOM 799 C C . LEU A 1 96 ? -4.840 -11.958 -22.001 1.00 66.31 96 LEU A C 1
ATOM 801 O O . LEU A 1 96 ? -5.919 -11.620 -22.481 1.00 66.31 96 LEU A O 1
ATOM 805 N N . GLU A 1 97 ? -4.694 -12.217 -20.699 1.00 68.56 97 GLU A N 1
ATOM 806 C CA . GLU A 1 97 ? -5.794 -12.100 -19.732 1.00 68.56 97 GLU A CA 1
ATOM 807 C C . GLU A 1 97 ? -6.308 -10.658 -19.589 1.00 68.56 97 GLU A C 1
ATOM 809 O O . GLU A 1 97 ? -7.520 -10.436 -19.513 1.00 68.56 97 GLU A O 1
ATOM 814 N N . GLN A 1 98 ? -5.406 -9.669 -19.591 1.00 68.06 98 GLN A N 1
ATOM 815 C CA . GLN A 1 98 ? -5.768 -8.247 -19.543 1.00 68.06 98 GLN A CA 1
ATOM 816 C C . GLN A 1 98 ? -6.524 -7.793 -20.796 1.00 68.06 98 GLN A C 1
ATOM 818 O O . GLN A 1 98 ? -7.504 -7.049 -20.681 1.00 68.06 98 GLN A O 1
ATOM 823 N N . ASP A 1 99 ? -6.105 -8.263 -21.970 1.00 74.00 99 ASP A N 1
ATOM 824 C CA . ASP A 1 99 ? -6.766 -7.962 -23.240 1.00 74.00 99 ASP A CA 1
ATOM 825 C C . ASP A 1 99 ? -8.188 -8.565 -23.260 1.00 74.00 99 ASP A C 1
ATOM 827 O O . ASP A 1 99 ? -9.158 -7.852 -23.521 1.00 74.00 99 ASP A O 1
ATOM 831 N N . ILE A 1 100 ? -8.349 -9.829 -22.838 1.00 81.81 100 ILE A N 1
ATOM 832 C CA . ILE A 1 100 ? -9.660 -10.504 -22.735 1.00 81.81 100 ILE A CA 1
ATOM 833 C C . ILE A 1 100 ? -10.602 -9.771 -21.769 1.00 81.81 100 ILE A C 1
ATOM 835 O O . ILE A 1 100 ? -11.784 -9.579 -22.064 1.00 81.81 1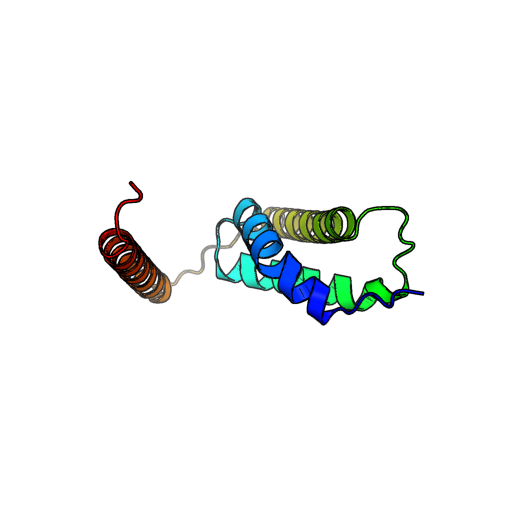00 ILE A O 1
ATOM 839 N N . MET A 1 101 ? -10.095 -9.357 -20.604 1.00 78.06 101 MET A N 1
ATOM 840 C CA . MET A 1 101 ? -10.897 -8.644 -19.606 1.00 78.06 101 MET A CA 1
ATOM 841 C C . MET A 1 101 ? -11.348 -7.268 -20.114 1.00 78.06 101 MET A C 1
ATOM 843 O O . MET A 1 101 ? -12.459 -6.822 -19.817 1.00 78.06 101 MET A O 1
ATOM 847 N N . THR A 1 102 ? -10.499 -6.600 -20.895 1.00 83.06 102 THR A N 1
ATOM 848 C CA . THR A 1 102 ? -10.801 -5.297 -21.496 1.00 83.06 102 THR A CA 1
ATOM 849 C C . THR A 1 102 ? -11.889 -5.421 -22.560 1.00 83.06 102 THR A C 1
ATOM 851 O O . THR A 1 102 ? -12.848 -4.647 -22.542 1.00 83.06 102 THR A O 1
ATOM 854 N N . ASP A 1 103 ? -11.805 -6.431 -23.425 1.00 85.56 103 ASP A N 1
ATOM 855 C CA . ASP A 1 103 ? -12.832 -6.708 -24.435 1.00 85.56 103 ASP A CA 1
ATOM 856 C C . ASP A 1 103 ? -14.183 -7.043 -23.791 1.00 85.56 103 ASP A C 1
ATOM 858 O O . ASP A 1 103 ? -15.223 -6.510 -24.188 1.00 85.56 103 ASP A O 1
ATOM 862 N N . PHE A 1 104 ? -14.174 -7.860 -22.734 1.00 86.75 104 PHE A N 1
ATOM 863 C CA . PHE A 1 104 ? -15.386 -8.199 -21.991 1.00 86.75 104 PHE A CA 1
ATOM 864 C C . PHE A 1 104 ? -16.038 -6.972 -21.333 1.00 86.75 104 PHE A C 1
ATOM 866 O O . PHE A 1 104 ? -17.264 -6.841 -21.333 1.00 86.75 104 PHE A O 1
ATOM 873 N N . LEU A 1 105 ? -15.238 -6.039 -20.810 1.00 85.94 105 LEU A N 1
ATOM 874 C CA . LEU A 1 105 ? -15.742 -4.781 -20.262 1.00 85.94 105 LEU A CA 1
ATOM 875 C C . LEU A 1 105 ? -16.445 -3.943 -21.339 1.00 85.94 105 LEU A C 1
ATOM 877 O O . LEU A 1 105 ? -17.549 -3.456 -21.097 1.00 85.94 105 LEU A O 1
ATOM 881 N N . TYR A 1 106 ? -15.839 -3.787 -22.519 1.00 83.38 106 TYR A N 1
ATOM 882 C CA . TYR A 1 106 ? -16.442 -3.028 -23.622 1.00 83.38 106 TYR A CA 1
ATOM 883 C C . TYR A 1 106 ? -17.729 -3.668 -24.141 1.00 83.38 106 TYR A C 1
ATOM 885 O O . TYR A 1 106 ? -18.690 -2.951 -24.423 1.00 83.38 106 TYR A O 1
ATOM 893 N N . GLN A 1 107 ? -17.779 -5.001 -24.193 1.00 88.38 107 GLN A N 1
ATOM 894 C CA . GLN A 1 107 ? -18.998 -5.747 -24.497 1.00 88.38 107 GLN A CA 1
ATOM 895 C C . GLN A 1 107 ? -20.113 -5.396 -23.499 1.00 88.38 107 GLN A C 1
ATOM 897 O O . GLN A 1 107 ? -21.182 -4.945 -23.905 1.00 88.38 107 GLN A O 1
ATOM 902 N N . CYS A 1 108 ? -19.843 -5.505 -22.195 1.00 88.00 108 CYS A N 1
ATOM 903 C CA . CYS A 1 108 ? -20.820 -5.175 -21.153 1.00 88.00 108 CYS A CA 1
ATOM 904 C C . CYS A 1 108 ? -21.281 -3.710 -21.221 1.00 88.00 108 CYS A C 1
ATOM 906 O O . CYS A 1 108 ? -22.451 -3.419 -20.991 1.00 88.00 108 CYS A O 1
ATOM 908 N N . ILE A 1 109 ? -20.375 -2.779 -21.539 1.00 87.12 109 ILE A N 1
ATOM 909 C CA . ILE A 1 109 ? -20.716 -1.359 -21.704 1.00 87.12 109 ILE A CA 1
ATOM 910 C C . ILE A 1 109 ? -21.667 -1.162 -22.891 1.00 87.12 109 ILE A C 1
ATOM 912 O O . ILE A 1 109 ? -22.585 -0.353 -22.791 1.00 87.12 109 ILE A O 1
ATOM 916 N N . SER A 1 110 ? -21.485 -1.906 -23.987 1.00 86.12 110 SER A N 1
ATOM 917 C CA . SER A 1 110 ? -22.356 -1.818 -25.169 1.00 86.12 110 SER A CA 1
ATOM 918 C C . SER A 1 110 ? -23.777 -2.342 -24.937 1.00 86.12 110 SER A C 1
ATOM 920 O O . SER A 1 110 ? -24.699 -1.961 -25.652 1.00 86.12 110 SER A O 1
ATOM 922 N N . GLU A 1 111 ? -23.961 -3.198 -23.931 1.00 88.00 111 GLU A N 1
ATOM 923 C CA . GLU A 1 111 ? -25.258 -3.771 -23.560 1.00 88.00 111 GLU A CA 1
ATOM 924 C C . GLU A 1 111 ? -26.052 -2.877 -22.594 1.00 88.00 111 GLU A C 1
ATOM 926 O O . GLU A 1 111 ? -27.216 -3.163 -22.296 1.00 88.00 111 GLU A O 1
ATOM 931 N N . LEU A 1 112 ? -25.451 -1.792 -22.092 1.00 85.00 112 LEU A N 1
ATOM 932 C CA . LEU A 1 112 ? -26.150 -0.852 -21.226 1.00 85.00 112 LEU A CA 1
ATOM 933 C C . LEU A 1 112 ? -27.144 -0.014 -22.047 1.00 85.00 112 LEU A C 1
ATOM 935 O O . LEU A 1 112 ? -26.763 0.547 -23.075 1.00 85.00 112 LEU A O 1
ATOM 939 N N . PRO A 1 113 ? -28.406 0.115 -21.596 1.00 73.44 113 PRO A N 1
ATOM 940 C CA . PRO A 1 113 ? -29.368 0.985 -22.253 1.00 73.44 113 PRO A CA 1
ATOM 941 C C . PRO A 1 113 ? -28.880 2.433 -22.181 1.00 73.44 113 PRO A C 1
ATOM 943 O O . PRO A 1 113 ? -28.484 2.911 -21.113 1.00 73.44 113 PRO A O 1
ATOM 946 N N . GLU A 1 114 ? -28.914 3.128 -23.316 1.00 74.56 114 GLU A N 1
ATOM 947 C CA . GLU A 1 114 ? -28.662 4.565 -23.350 1.00 74.56 114 GLU A CA 1
ATOM 948 C C . GLU A 1 114 ? -29.706 5.261 -22.463 1.00 74.56 114 GLU A C 1
ATOM 950 O O . GLU A 1 114 ? -30.904 4.987 -22.557 1.00 74.56 114 GLU A O 1
ATOM 955 N N . LEU A 1 115 ? -29.243 6.109 -21.540 1.00 62.38 115 LEU A N 1
ATOM 956 C CA . LEU A 1 115 ? -30.138 6.928 -20.726 1.00 62.38 115 LEU A CA 1
ATOM 957 C C . LEU A 1 115 ? -30.782 7.985 -21.638 1.00 62.38 115 LEU A C 1
ATOM 959 O O . LEU A 1 115 ? -30.050 8.762 -22.253 1.00 62.38 115 LEU A O 1
ATOM 963 N N . GLU A 1 116 ? -32.116 8.021 -21.698 1.00 47.81 116 GLU A N 1
ATOM 964 C CA . GLU A 1 116 ? -32.867 9.199 -22.172 1.00 47.81 116 GLU A CA 1
ATOM 965 C C . GLU A 1 116 ? -32.663 10.408 -21.243 1.00 47.81 116 GLU A C 1
ATOM 967 O O . GLU A 1 116 ? -32.637 10.216 -20.000 1.00 47.81 116 GLU A O 1
#

Solvent-accessible surface area (backbone atoms only — not comparable to full-atom values): 7042 Å² total; per-residue (Å²): 131,89,78,84,53,65,65,60,52,45,71,74,38,46,72,57,47,33,53,52,32,32,74,72,65,75,36,72,67,63,10,51,51,51,33,48,52,32,52,53,51,46,63,75,42,52,90,70,60,82,72,88,59,57,69,65,63,52,51,52,52,50,38,52,51,52,50,55,51,50,56,56,48,49,72,73,52,68,83,73,84,66,102,62,90,76,78,76,68,62,70,61,56,57,50,53,53,51,52,54,53,51,54,52,49,55,53,58,58,72,68,52,80,81,83,130

Radius of gyration: 19.2 Å; Cα contacts (8 Å, |Δi|>4): 50; chains: 1; bounding box: 58×30×46 Å

pLDDT: mean 85.68, std 15.28, range [42.69, 98.69]

Foldseek 3Di:
DPQDDLVVVCVVCLVVLLVVLCVLPVDNVSSNVLSVVLSVVCVVCVVVDPPPDDPNVVSVVSSVVSSVVVVVVCVVVPDDDDPDPPPDPVVVVVVVVVVVVVVVVVVVVVPDDDDD

Secondary structure (DSSP, 8-state):
-----HHHHHHHHHHHHHHHHHHHH--HHHHHHHHHHHHHHHHHHGGG---SS-HHHHHHHHHHHHHHHHHHHHHHS-----SS----SHHHHHHHHHHHHHHHHHHHHHTSPPP-

Sequence (116 aa):
MQVLNFEDIYNDYWKRIFRLCMGYVNDDDAAKDLCQETFVAVFQQLPKFRQEAAVGTWIYRIATNICLRQINIEKRMPKSELPFQIKDSSEKDNKLEQDIMTDFLYQCISELPELE

Mean predicted aligned error: 12.14 Å